Protein AF-A0A7X1PBC2-F1 (afdb_monomer_lite)

Foldseek 3Di:
DDDDDPVNVVVVVVVCVVVVPPPPPDDDDPPPDPPPPPPDDDDDDDPVRVVVLCVVCVVVVHDSVVSVVVVVVCVVVVVDPVVVVVVVVVVVVVVVVVVVVVVVVVVD

Structure (mmCIF, N/CA/C/O backbone):
data_AF-A0A7X1PBC2-F1
#
_entry.id   AF-A0A7X1PBC2-F1
#
loop_
_atom_site.group_PDB
_atom_site.id
_atom_site.type_symbol
_atom_site.label_atom_id
_atom_site.label_alt_id
_atom_site.label_comp_id
_atom_site.label_asym_id
_atom_site.label_entity_id
_atom_site.label_seq_id
_atom_site.pdbx_PDB_ins_code
_atom_site.Cartn_x
_atom_site.Cartn_y
_atom_site.Cartn_z
_atom_site.occupancy
_atom_site.B_iso_or_equiv
_atom_site.auth_seq_id
_atom_site.auth_comp_id
_atom_site.auth_asym_id
_atom_site.auth_atom_id
_atom_site.pdbx_PDB_model_num
ATOM 1 N N . MET A 1 1 ? -1.130 20.248 -43.531 1.00 45.78 1 MET A N 1
ATOM 2 C CA . MET A 1 1 ? 0.145 19.743 -42.979 1.00 45.78 1 MET A CA 1
ATOM 3 C C . MET A 1 1 ? 0.002 18.238 -42.859 1.00 45.78 1 MET A C 1
ATOM 5 O O . MET A 1 1 ? -0.881 17.809 -42.129 1.00 45.78 1 MET A O 1
ATOM 9 N N . MET A 1 2 ? 0.748 17.452 -43.637 1.00 50.97 2 MET A N 1
ATOM 10 C CA . MET A 1 2 ? 0.760 15.995 -43.458 1.00 50.97 2 MET A CA 1
ATOM 11 C C . MET A 1 2 ? 1.566 15.682 -42.194 1.00 50.97 2 MET A C 1
ATOM 13 O O . MET A 1 2 ? 2.692 16.153 -42.064 1.00 50.97 2 MET A O 1
ATOM 17 N N . GLN A 1 3 ? 0.966 14.966 -41.244 1.00 55.22 3 GLN A N 1
ATOM 18 C CA . GLN A 1 3 ? 1.680 14.413 -40.095 1.00 55.22 3 GLN A CA 1
ATOM 19 C C . GLN A 1 3 ? 2.422 13.168 -40.584 1.00 55.22 3 GLN A C 1
ATOM 21 O O . GLN A 1 3 ? 1.781 12.207 -41.001 1.00 55.22 3 GLN A O 1
ATOM 26 N N . GLU A 1 4 ? 3.754 13.210 -40.595 1.00 61.22 4 GLU A N 1
ATOM 27 C CA . GLU A 1 4 ? 4.568 12.023 -40.869 1.00 61.22 4 GLU A CA 1
ATOM 28 C C . GLU A 1 4 ? 4.303 10.968 -39.786 1.00 61.22 4 GLU A C 1
ATOM 30 O O . GLU A 1 4 ? 4.229 11.289 -38.595 1.00 61.22 4 GLU A O 1
ATOM 35 N N . SER A 1 5 ? 4.124 9.713 -40.204 1.00 71.94 5 SER A N 1
ATOM 36 C CA . SER A 1 5 ? 3.931 8.597 -39.282 1.00 71.94 5 SER A CA 1
ATOM 37 C C . SER A 1 5 ? 5.211 8.363 -38.483 1.00 71.94 5 SER A C 1
ATOM 39 O O . SER A 1 5 ? 6.322 8.514 -38.993 1.00 71.94 5 SER A O 1
ATOM 41 N N . THR A 1 6 ? 5.075 7.932 -37.231 1.00 67.81 6 THR A N 1
ATOM 42 C CA . THR A 1 6 ? 6.199 7.525 -36.369 1.00 67.81 6 THR A CA 1
ATOM 43 C C . THR A 1 6 ? 7.128 6.508 -37.035 1.00 67.81 6 THR A C 1
ATOM 45 O O . THR A 1 6 ? 8.335 6.528 -36.792 1.00 67.81 6 THR A O 1
ATOM 48 N N . ASP A 1 7 ? 6.585 5.669 -37.916 1.00 71.69 7 ASP A N 1
ATOM 49 C CA . ASP A 1 7 ? 7.351 4.661 -38.652 1.00 71.69 7 ASP A CA 1
ATOM 50 C C . ASP A 1 7 ? 8.218 5.273 -39.762 1.00 71.69 7 ASP A C 1
ATOM 52 O O . ASP A 1 7 ? 9.309 4.773 -40.047 1.00 71.69 7 ASP A O 1
ATOM 56 N N . ASP A 1 8 ? 7.777 6.383 -40.358 1.00 72.75 8 ASP A N 1
ATOM 57 C CA . ASP A 1 8 ? 8.533 7.093 -41.394 1.00 72.75 8 ASP A CA 1
ATOM 58 C C . ASP A 1 8 ? 9.728 7.833 -40.782 1.00 72.75 8 ASP A C 1
ATOM 60 O O . ASP A 1 8 ? 10.822 7.849 -41.352 1.00 72.75 8 ASP A O 1
ATOM 64 N N . ILE A 1 9 ? 9.553 8.362 -39.566 1.00 73.06 9 ILE A N 1
ATOM 65 C CA . ILE A 1 9 ? 10.627 8.990 -38.789 1.00 73.06 9 ILE A CA 1
ATOM 66 C C . ILE A 1 9 ? 11.707 7.956 -38.448 1.00 73.06 9 ILE A C 1
ATOM 68 O O . ILE A 1 9 ? 12.893 8.228 -38.643 1.00 73.06 9 ILE A O 1
ATOM 72 N N . ALA A 1 10 ? 11.318 6.760 -37.994 1.00 73.62 10 ALA A N 1
ATOM 73 C CA . ALA A 1 10 ? 12.259 5.697 -37.638 1.00 73.62 10 ALA A CA 1
ATOM 74 C C . ALA A 1 10 ? 13.121 5.261 -38.835 1.00 73.62 10 ALA A C 1
ATOM 76 O O . ALA A 1 10 ? 14.347 5.248 -38.741 1.00 73.62 10 ALA A O 1
ATOM 77 N N . ARG A 1 11 ? 12.500 5.021 -39.997 1.00 77.12 11 ARG A N 1
ATOM 78 C CA . ARG A 1 11 ? 13.226 4.633 -41.221 1.00 77.12 11 ARG A CA 1
ATOM 79 C C . ARG A 1 11 ? 14.183 5.715 -41.704 1.00 77.12 11 ARG A C 1
ATOM 81 O O . ARG A 1 11 ? 15.261 5.404 -42.205 1.00 77.12 11 ARG A O 1
ATOM 88 N N . ARG A 1 12 ? 13.804 6.988 -41.555 1.00 70.25 12 ARG A N 1
ATOM 89 C CA . ARG A 1 12 ? 14.676 8.112 -41.910 1.00 70.25 12 ARG A CA 1
ATOM 90 C C . ARG A 1 12 ? 15.908 8.167 -41.009 1.00 70.25 12 ARG A C 1
ATOM 92 O O . ARG A 1 12 ? 16.999 8.431 -41.503 1.00 70.25 12 ARG A O 1
ATOM 99 N N . TYR A 1 13 ? 15.747 7.889 -39.716 1.00 64.88 13 TYR A N 1
ATOM 100 C CA . TYR A 1 13 ? 16.863 7.805 -38.772 1.00 64.88 13 TYR A CA 1
ATOM 101 C C . TYR A 1 13 ? 17.808 6.643 -39.075 1.00 64.88 13 TYR A C 1
ATOM 103 O O . TYR A 1 13 ? 19.018 6.857 -39.089 1.00 64.88 13 TYR A O 1
ATOM 111 N N . ASP A 1 14 ? 17.279 5.458 -39.378 1.00 72.44 14 ASP A N 1
ATOM 112 C CA . ASP A 1 14 ? 18.105 4.294 -39.726 1.00 72.44 14 ASP A CA 1
ATOM 113 C C . ASP A 1 14 ? 18.942 4.562 -40.984 1.00 72.44 14 ASP A C 1
ATOM 115 O O . ASP A 1 14 ? 20.145 4.296 -41.008 1.00 72.44 14 ASP A O 1
ATOM 119 N N . LYS A 1 15 ? 18.335 5.205 -41.989 1.00 71.94 15 LYS A N 1
ATOM 120 C CA . LYS A 1 15 ? 19.012 5.576 -43.234 1.00 71.94 15 LYS A CA 1
ATOM 121 C C . LYS A 1 15 ? 20.110 6.628 -43.025 1.00 71.94 15 LYS A C 1
ATOM 123 O O . LYS A 1 15 ? 21.196 6.493 -43.577 1.00 71.94 15 LYS A O 1
ATOM 128 N N . MET A 1 16 ? 19.874 7.628 -42.168 1.00 65.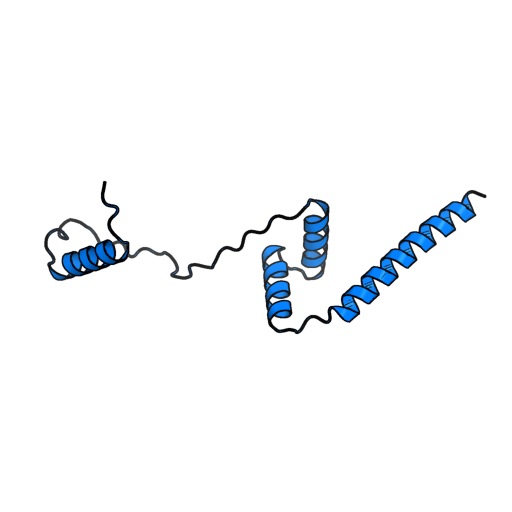38 16 MET A N 1
ATOM 129 C CA . MET A 1 16 ? 20.892 8.630 -41.808 1.00 65.38 16 MET A CA 1
ATOM 130 C C . MET A 1 16 ? 22.078 8.021 -41.039 1.00 65.38 16 MET A C 1
ATOM 132 O O . MET A 1 16 ? 23.210 8.480 -41.187 1.00 65.38 16 MET A O 1
ATOM 136 N N . ILE A 1 17 ? 21.844 6.986 -40.225 1.00 66.06 17 ILE A N 1
ATOM 137 C CA . ILE A 1 17 ? 22.908 6.271 -39.504 1.00 66.06 17 ILE A CA 1
ATOM 138 C C . ILE A 1 17 ? 23.764 5.438 -40.471 1.00 66.06 17 ILE A C 1
ATOM 140 O O . ILE A 1 17 ? 24.989 5.411 -40.325 1.00 66.06 17 ILE A O 1
ATOM 144 N N . GLU A 1 18 ? 23.143 4.781 -41.456 1.00 66.56 18 GLU A N 1
ATOM 145 C CA . GLU A 1 18 ? 23.845 4.014 -42.495 1.00 66.56 18 GLU A CA 1
ATOM 146 C C . GLU A 1 18 ? 24.674 4.900 -43.428 1.00 66.56 18 GLU A C 1
ATOM 148 O O . GLU A 1 18 ? 25.819 4.564 -43.736 1.00 66.56 18 GLU A O 1
ATOM 153 N N . GLU A 1 19 ? 24.129 6.042 -43.854 1.00 67.69 19 GLU A N 1
ATOM 154 C CA . GLU A 1 19 ? 24.757 6.893 -44.870 1.00 67.69 19 GLU A CA 1
ATOM 155 C C . GLU A 1 19 ? 25.970 7.682 -44.340 1.00 67.69 19 GLU A C 1
ATOM 157 O O . GLU A 1 19 ? 26.740 8.207 -45.142 1.00 67.69 19 GLU A O 1
ATOM 162 N N . LYS A 1 20 ? 26.209 7.724 -43.013 1.00 59.62 20 LYS A N 1
ATOM 163 C CA . LYS A 1 20 ? 27.337 8.418 -42.334 1.00 59.62 20 LYS A CA 1
ATOM 164 C C . LYS A 1 20 ? 27.575 9.876 -42.755 1.00 59.62 20 LYS A C 1
ATOM 166 O O . LYS A 1 20 ? 28.545 10.497 -42.320 1.00 59.62 20 LYS A O 1
ATOM 171 N N . THR A 1 21 ? 26.704 10.451 -43.561 1.00 57.50 21 THR A N 1
ATOM 172 C CA . THR A 1 21 ? 26.742 11.840 -43.980 1.00 57.50 21 THR A CA 1
ATOM 173 C C . THR A 1 21 ? 26.170 12.689 -42.852 1.00 57.50 21 THR A C 1
ATOM 175 O O . THR A 1 21 ? 25.015 12.525 -42.480 1.00 57.50 21 THR A O 1
ATOM 178 N N . GLU A 1 22 ? 27.013 13.580 -42.317 1.00 48.94 22 GLU A N 1
ATOM 179 C CA . GLU A 1 22 ? 26.723 14.607 -41.292 1.00 48.94 22 GLU A CA 1
ATOM 180 C C . GLU A 1 22 ? 26.928 14.230 -39.809 1.00 48.94 22 GLU A C 1
ATOM 182 O O . GLU A 1 22 ? 26.484 14.939 -38.908 1.00 48.94 22 GLU A O 1
ATOM 187 N N . GLY A 1 23 ? 27.683 13.168 -39.511 1.00 51.81 23 GLY A N 1
ATOM 188 C CA . GLY A 1 23 ? 28.055 12.822 -38.128 1.00 51.81 23 GLY A CA 1
ATOM 189 C C . GLY A 1 23 ? 29.363 13.438 -37.604 1.00 51.81 23 GLY A C 1
ATOM 190 O O . GLY A 1 23 ? 29.702 13.221 -36.442 1.00 51.81 23 GLY A O 1
ATOM 191 N N . GLU A 1 24 ? 30.127 14.169 -38.423 1.00 49.84 24 GLU A N 1
ATOM 192 C CA . GLU A 1 24 ? 31.534 14.504 -38.117 1.00 49.84 24 GLU A CA 1
ATOM 193 C C . GLU A 1 24 ? 31.737 15.518 -36.976 1.00 49.84 24 GLU A C 1
ATOM 195 O O . GLU A 1 24 ? 32.847 15.642 -36.466 1.00 49.84 24 GLU A O 1
ATOM 200 N N . SER A 1 25 ? 30.682 16.191 -36.502 1.00 49.78 25 SER A N 1
ATOM 201 C CA . SER A 1 25 ? 30.778 17.137 -35.376 1.00 49.78 25 SER A CA 1
ATOM 202 C C . SER A 1 25 ? 29.891 16.787 -34.176 1.00 49.78 25 SER A C 1
ATOM 204 O O . SER A 1 25 ? 29.643 17.639 -33.318 1.00 49.78 25 SER A O 1
ATOM 206 N N . LEU A 1 26 ? 29.418 15.545 -34.070 1.00 58.31 26 LEU A N 1
ATOM 207 C CA . LEU A 1 26 ? 28.678 15.089 -32.896 1.00 58.31 26 LEU A CA 1
ATOM 208 C C . LEU A 1 26 ? 29.534 14.107 -32.099 1.00 58.31 26 LEU A C 1
ATOM 210 O O . LEU A 1 26 ? 29.666 12.933 -32.436 1.00 58.31 26 LEU A O 1
ATOM 214 N N . VAL A 1 27 ? 30.105 14.589 -30.992 1.00 58.97 27 VAL A N 1
ATOM 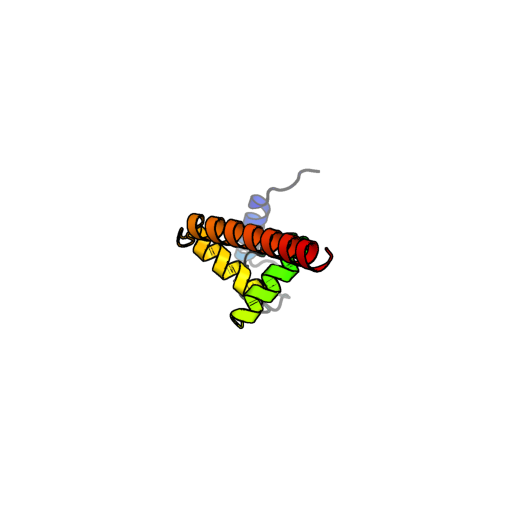215 C CA . VAL A 1 27 ? 30.721 13.715 -29.990 1.00 58.97 27 VAL A CA 1
ATOM 216 C C . VAL A 1 27 ? 29.616 12.830 -29.420 1.00 58.97 27 VAL A C 1
ATOM 218 O O . VAL A 1 27 ? 28.713 13.315 -28.739 1.00 58.97 27 VAL A O 1
ATOM 221 N N . SER A 1 28 ? 29.674 11.526 -29.693 1.00 58.78 28 SER A N 1
ATOM 222 C CA . SER A 1 28 ? 28.717 10.568 -29.147 1.00 58.78 28 SER A CA 1
ATOM 223 C C . SER A 1 28 ? 28.867 10.508 -27.625 1.00 58.78 28 SER A C 1
ATOM 225 O O . SER A 1 28 ? 29.739 9.817 -27.089 1.00 58.78 28 SER A O 1
ATOM 227 N N . ILE A 1 29 ? 28.020 11.227 -26.898 1.00 62.88 29 ILE A N 1
ATOM 228 C CA . ILE A 1 29 ? 27.924 11.065 -25.453 1.00 62.88 29 ILE A CA 1
ATOM 229 C C . ILE A 1 29 ? 27.077 9.817 -25.220 1.00 62.88 29 ILE A C 1
ATOM 231 O O . ILE A 1 29 ? 25.899 9.784 -25.576 1.00 62.88 29 ILE A O 1
ATOM 235 N N . LYS A 1 30 ? 27.657 8.772 -24.613 1.00 55.25 30 LYS A N 1
ATOM 236 C CA . LYS A 1 30 ? 26.870 7.643 -24.098 1.00 55.25 30 LYS A CA 1
ATOM 237 C C . LYS A 1 30 ? 25.885 8.198 -23.077 1.00 55.25 30 LYS A C 1
ATOM 239 O O . LYS A 1 30 ? 26.265 8.500 -21.945 1.00 55.25 30 LYS A O 1
ATOM 244 N N . ALA A 1 31 ? 24.629 8.348 -23.481 1.00 56.78 31 ALA A N 1
ATOM 245 C CA . ALA A 1 31 ? 23.570 8.764 -22.589 1.00 56.78 31 ALA A CA 1
ATOM 246 C C . ALA A 1 31 ? 23.510 7.747 -21.435 1.00 56.78 31 ALA A C 1
ATOM 248 O O . ALA A 1 31 ? 23.184 6.578 -21.643 1.00 56.78 31 ALA A O 1
ATOM 249 N N . ARG A 1 32 ? 23.864 8.163 -20.210 1.00 54.56 32 ARG A N 1
ATOM 250 C CA . ARG A 1 32 ? 23.742 7.326 -19.000 1.00 54.56 32 ARG A CA 1
ATOM 251 C C . ARG A 1 32 ? 22.287 7.258 -18.537 1.00 54.56 32 ARG A C 1
ATOM 253 O O . ARG A 1 32 ? 21.995 7.414 -17.356 1.00 54.56 32 ARG A O 1
ATOM 260 N N . VAL A 1 33 ? 21.358 7.072 -19.462 1.00 55.09 33 VAL A N 1
ATOM 261 C CA . VAL A 1 33 ? 19.960 6.855 -19.112 1.00 55.09 33 VAL A CA 1
ATOM 262 C C . VAL A 1 33 ? 19.817 5.352 -18.948 1.00 55.09 33 VAL A C 1
ATOM 264 O O . VAL A 1 33 ? 20.013 4.598 -19.901 1.00 55.09 33 VAL A O 1
ATOM 267 N N . LYS A 1 34 ? 19.553 4.892 -17.719 1.00 56.50 34 LYS A N 1
ATOM 268 C CA . LYS A 1 34 ? 19.153 3.498 -17.493 1.00 56.50 34 LYS A CA 1
ATOM 269 C C . LYS A 1 34 ? 17.987 3.212 -18.444 1.00 56.50 34 LYS A C 1
ATOM 271 O O . LYS A 1 34 ? 16.957 3.868 -18.338 1.00 56.50 34 LYS A O 1
ATOM 276 N N . LYS A 1 35 ? 18.140 2.238 -19.349 1.00 53.00 35 LYS A N 1
ATOM 277 C CA . LYS A 1 35 ? 17.083 1.735 -20.252 1.00 53.00 35 LYS A CA 1
ATOM 278 C C . LYS A 1 35 ? 15.985 0.961 -19.501 1.00 53.00 35 LYS A C 1
ATOM 280 O O . LYS A 1 35 ? 15.475 -0.034 -19.996 1.00 53.00 35 LYS A O 1
ATOM 285 N N . ASN A 1 36 ? 15.615 1.410 -18.311 1.00 55.25 36 ASN A N 1
ATOM 286 C CA . ASN A 1 36 ? 14.391 0.975 -17.670 1.00 55.25 36 ASN A CA 1
ATOM 287 C C . ASN A 1 36 ? 13.466 2.175 -17.780 1.00 55.25 36 ASN A C 1
ATOM 289 O O . ASN A 1 36 ? 13.489 3.059 -16.926 1.00 55.25 36 ASN A O 1
ATOM 293 N N . ALA A 1 37 ? 12.702 2.244 -18.868 1.00 50.97 37 ALA A N 1
ATOM 294 C CA . ALA A 1 37 ? 11.477 3.022 -18.842 1.00 50.97 37 ALA A CA 1
ATOM 295 C C . ALA A 1 37 ? 10.557 2.314 -17.836 1.00 50.97 37 ALA A C 1
ATOM 297 O O . ALA A 1 37 ? 9.737 1.481 -18.210 1.00 50.97 37 ALA A O 1
ATOM 298 N N . ASP A 1 38 ? 10.789 2.546 -16.542 1.00 61.81 38 ASP A N 1
ATOM 299 C CA . ASP A 1 38 ? 9.890 2.090 -15.496 1.00 61.81 38 ASP A CA 1
ATOM 300 C C . ASP A 1 38 ? 8.551 2.749 -15.809 1.00 61.81 38 ASP A C 1
ATOM 302 O O . ASP A 1 38 ? 8.432 3.975 -15.790 1.00 61.81 38 ASP A O 1
ATOM 306 N N . VAL A 1 39 ? 7.564 1.940 -16.192 1.00 70.75 39 VAL A N 1
ATOM 307 C CA . VAL A 1 39 ? 6.213 2.426 -16.462 1.00 70.75 39 VAL A CA 1
ATOM 308 C C . VAL A 1 39 ? 5.739 3.156 -15.209 1.00 70.75 39 VAL A C 1
ATOM 310 O O . VAL A 1 39 ? 5.590 2.559 -14.140 1.00 70.75 39 VAL A O 1
ATOM 313 N N . VAL A 1 40 ? 5.561 4.472 -15.328 1.00 72.31 40 VAL A N 1
ATOM 314 C CA . VAL A 1 40 ? 5.127 5.312 -14.216 1.00 72.31 40 VAL A CA 1
ATOM 315 C C . VAL A 1 40 ? 3.613 5.211 -14.113 1.00 72.31 40 VAL A C 1
ATOM 317 O O . VAL A 1 40 ? 2.883 5.745 -14.945 1.00 72.31 40 VAL A O 1
ATOM 320 N N . TYR A 1 41 ? 3.139 4.539 -13.068 1.00 75.75 41 TYR A N 1
ATOM 321 C CA . TYR A 1 41 ? 1.720 4.484 -12.735 1.00 75.75 41 TYR A CA 1
ATOM 322 C C . TYR A 1 41 ? 1.370 5.636 -11.796 1.00 75.75 41 TYR A C 1
ATOM 324 O O . TYR A 1 41 ? 1.930 5.754 -10.705 1.00 75.75 41 TYR A O 1
ATOM 332 N N . SER A 1 42 ? 0.432 6.483 -12.219 1.00 83.81 42 SER A N 1
ATOM 333 C CA . SER A 1 42 ? -0.093 7.585 -11.415 1.00 83.81 42 SER A CA 1
ATOM 334 C C . SER A 1 42 ? -1.582 7.377 -11.172 1.00 83.81 42 SER A C 1
ATOM 336 O O . SER A 1 42 ? -2.369 7.285 -12.111 1.00 83.81 42 SER A O 1
ATOM 338 N N . THR A 1 43 ? -1.967 7.304 -9.902 1.00 85.56 43 THR A N 1
ATOM 339 C CA . THR A 1 43 ? -3.356 7.143 -9.460 1.00 85.56 43 THR A CA 1
ATOM 340 C C . THR A 1 43 ? -3.686 8.217 -8.439 1.00 85.56 43 THR A C 1
ATOM 342 O O . THR A 1 43 ? -2.881 8.510 -7.551 1.00 85.56 43 THR A O 1
ATOM 345 N N . ARG A 1 44 ? -4.878 8.808 -8.553 1.00 92.44 44 ARG A N 1
ATOM 346 C CA . ARG A 1 44 ? -5.363 9.801 -7.590 1.00 92.44 44 ARG A CA 1
ATOM 347 C C . ARG A 1 44 ? -6.011 9.088 -6.408 1.00 92.44 44 ARG A C 1
ATOM 349 O O . ARG A 1 44 ? -6.793 8.169 -6.608 1.00 92.44 44 ARG A O 1
ATOM 356 N N . TYR A 1 45 ? -5.696 9.561 -5.210 1.00 90.69 45 TYR A N 1
ATOM 357 C CA . TYR A 1 45 ? -6.305 9.121 -3.960 1.00 90.69 45 TYR A CA 1
ATOM 358 C C . TYR A 1 45 ? -6.912 10.333 -3.265 1.00 90.69 45 TYR A C 1
ATOM 360 O O . TYR A 1 45 ? -6.351 11.434 -3.316 1.00 90.69 45 TYR A O 1
ATOM 368 N N . SER A 1 46 ? -8.032 10.129 -2.587 1.00 94.25 46 SER A N 1
ATOM 369 C CA . SER A 1 46 ? -8.526 11.076 -1.595 1.00 94.25 46 SER A CA 1
ATOM 370 C C . SER A 1 46 ? -7.546 11.190 -0.417 1.00 94.25 46 SER A C 1
ATOM 372 O O . SER A 1 46 ? -6.624 10.382 -0.247 1.00 94.25 46 SER A O 1
ATOM 374 N N . LYS A 1 47 ? -7.739 12.217 0.418 1.00 92.38 47 LYS A N 1
ATOM 375 C CA . LYS A 1 47 ? -6.892 12.446 1.600 1.00 92.38 47 LYS A CA 1
ATOM 376 C C . LYS A 1 47 ? -6.957 11.280 2.593 1.00 92.38 47 LYS A C 1
ATOM 378 O O . LYS A 1 47 ? -5.924 10.908 3.148 1.00 92.38 47 LYS A O 1
ATOM 383 N N . ASP A 1 48 ? -8.132 10.687 2.767 1.00 92.88 48 ASP A N 1
ATOM 384 C CA . ASP A 1 48 ? -8.336 9.607 3.733 1.00 92.88 48 ASP A CA 1
ATOM 385 C C . ASP A 1 48 ? -7.741 8.289 3.225 1.00 92.88 48 ASP A C 1
ATOM 387 O O . ASP A 1 48 ? -7.038 7.591 3.959 1.00 92.88 48 ASP A O 1
ATOM 391 N N . GLU A 1 49 ? -7.905 7.991 1.934 1.00 90.62 49 GLU A N 1
ATOM 392 C CA . GLU A 1 49 ? -7.312 6.807 1.303 1.00 90.62 49 GLU A CA 1
ATOM 393 C C . GLU A 1 49 ? -5.784 6.825 1.385 1.00 90.62 49 GLU A C 1
ATOM 395 O O . GLU A 1 49 ? -5.167 5.842 1.809 1.00 90.62 49 GLU A O 1
ATOM 400 N N . ILE A 1 50 ? -5.143 7.951 1.045 1.00 92.94 50 ILE A N 1
ATOM 401 C CA . ILE A 1 50 ? -3.678 8.026 1.102 1.00 92.94 50 ILE A CA 1
ATOM 402 C C . ILE A 1 50 ? -3.159 7.968 2.544 1.00 92.94 50 ILE A C 1
ATOM 404 O O . ILE A 1 50 ? -2.072 7.435 2.780 1.00 92.94 50 ILE A O 1
ATOM 408 N N . ALA A 1 51 ? -3.923 8.466 3.521 1.00 93.56 51 ALA A N 1
ATOM 409 C CA . ALA A 1 51 ? -3.577 8.347 4.935 1.00 93.56 51 ALA A CA 1
ATOM 410 C C . ALA A 1 51 ? -3.589 6.880 5.394 1.00 93.56 51 ALA A C 1
ATOM 412 O O . ALA A 1 51 ? -2.643 6.432 6.053 1.00 93.56 51 ALA A O 1
ATOM 413 N N . LEU A 1 52 ? -4.601 6.108 4.988 1.00 93.69 52 LEU A N 1
ATOM 414 C CA . LEU A 1 52 ? -4.682 4.672 5.265 1.00 93.69 52 LEU A CA 1
ATOM 415 C C . LEU A 1 52 ? -3.520 3.905 4.625 1.00 93.69 52 LEU A C 1
ATOM 417 O O . LEU A 1 52 ? -2.860 3.114 5.305 1.00 93.69 52 LEU A O 1
ATOM 421 N N . ILE A 1 53 ? -3.213 4.189 3.356 1.00 93.62 53 ILE A N 1
ATOM 422 C CA . ILE A 1 53 ? -2.092 3.571 2.635 1.00 93.62 53 ILE A CA 1
ATOM 423 C C . ILE A 1 53 ? -0.766 3.872 3.338 1.00 93.62 53 ILE A C 1
ATOM 425 O O . ILE A 1 53 ? 0.023 2.961 3.580 1.00 93.62 53 ILE A O 1
ATOM 429 N N . ARG A 1 54 ? -0.519 5.131 3.719 1.00 95.00 54 ARG A N 1
ATOM 430 C CA . ARG A 1 54 ? 0.707 5.526 4.435 1.00 95.00 54 ARG A CA 1
ATOM 431 C C . ARG A 1 54 ? 0.848 4.797 5.764 1.00 95.00 54 ARG A C 1
ATOM 433 O O . ARG A 1 54 ? 1.924 4.287 6.060 1.00 95.00 54 ARG A O 1
ATOM 440 N N . LYS A 1 55 ? -0.235 4.697 6.536 1.00 95.38 55 LYS A N 1
ATOM 441 C CA . LYS A 1 55 ? -0.244 3.974 7.814 1.00 95.38 55 LYS A CA 1
ATOM 442 C C . LYS A 1 55 ? 0.052 2.484 7.621 1.00 95.38 55 LYS A C 1
ATOM 444 O O . LYS A 1 55 ? 0.810 1.905 8.396 1.00 95.38 55 LYS A O 1
ATOM 449 N N . ALA A 1 56 ? -0.520 1.860 6.592 1.00 93.12 56 ALA A N 1
ATOM 450 C CA . ALA A 1 56 ? -0.261 0.460 6.266 1.00 93.12 56 ALA A CA 1
ATOM 451 C C . ALA A 1 56 ? 1.185 0.228 5.794 1.00 93.12 56 ALA A C 1
ATOM 453 O O . ALA A 1 56 ? 1.829 -0.723 6.237 1.00 93.12 56 ALA A O 1
ATOM 454 N N . ALA A 1 57 ? 1.715 1.128 4.963 1.00 94.12 57 ALA A N 1
ATOM 455 C CA . ALA A 1 57 ? 3.094 1.090 4.489 1.00 94.12 57 ALA A CA 1
ATOM 456 C C . ALA A 1 57 ? 4.094 1.242 5.649 1.00 94.12 57 ALA A C 1
ATOM 458 O O . ALA A 1 57 ? 5.015 0.435 5.779 1.00 94.12 57 ALA A O 1
ATOM 459 N N . GLN A 1 58 ? 3.844 2.189 6.561 1.00 95.31 58 GLN A N 1
ATOM 460 C CA . GLN A 1 58 ? 4.662 2.409 7.755 1.00 95.31 58 GLN A CA 1
ATOM 461 C C . GLN A 1 58 ? 4.713 1.173 8.659 1.00 95.31 58 GLN A C 1
ATOM 463 O O . GLN A 1 58 ? 5.791 0.794 9.107 1.00 95.31 58 GLN A O 1
ATOM 468 N N . LYS A 1 59 ? 3.578 0.493 8.878 1.00 94.06 59 LYS A N 1
ATOM 469 C CA . LYS A 1 59 ? 3.534 -0.764 9.650 1.00 94.06 59 LYS A CA 1
ATOM 470 C C . LYS A 1 59 ? 4.417 -1.868 9.064 1.00 94.06 59 LYS A C 1
ATOM 472 O O . LYS A 1 59 ? 4.839 -2.750 9.801 1.00 94.06 59 LYS A O 1
ATOM 477 N N . ARG A 1 60 ? 4.669 -1.837 7.753 1.00 91.88 60 ARG A N 1
ATOM 478 C CA . ARG A 1 60 ? 5.533 -2.794 7.051 1.00 91.88 60 ARG A CA 1
ATOM 479 C C . ARG A 1 60 ? 6.955 -2.272 6.820 1.00 91.88 60 ARG A C 1
ATOM 481 O O . ARG A 1 60 ? 7.738 -2.965 6.185 1.00 91.88 60 ARG A O 1
ATOM 488 N N . GLY A 1 61 ? 7.287 -1.067 7.295 1.00 95.12 61 GLY A N 1
ATOM 489 C CA . GLY A 1 61 ? 8.592 -0.439 7.063 1.00 95.12 61 GLY A CA 1
ATOM 490 C C . GLY A 1 61 ? 8.862 -0.093 5.594 1.00 95.12 61 GLY A C 1
ATOM 491 O O . GLY A 1 61 ? 10.017 0.020 5.195 1.00 95.12 61 GLY A O 1
ATOM 492 N N . LEU A 1 62 ? 7.815 0.051 4.775 1.00 93.88 62 LEU A N 1
ATOM 493 C CA . LEU A 1 62 ? 7.928 0.307 3.338 1.00 93.88 62 LEU A CA 1
ATOM 494 C C . LEU A 1 62 ? 7.528 1.750 2.996 1.00 93.88 62 LEU A C 1
ATOM 496 O O . LEU A 1 62 ? 6.617 2.301 3.620 1.00 93.88 62 LEU A O 1
ATOM 500 N N . PRO A 1 63 ? 8.131 2.363 1.960 1.00 94.25 63 PRO A N 1
ATOM 501 C CA . PRO A 1 63 ? 7.604 3.600 1.403 1.00 94.25 63 PRO A CA 1
ATOM 502 C C . PRO A 1 63 ? 6.244 3.344 0.717 1.00 94.25 63 PRO A C 1
ATOM 504 O O . PRO A 1 63 ? 6.018 2.245 0.195 1.00 94.25 63 PRO A O 1
ATOM 507 N N . PRO A 1 64 ? 5.343 4.346 0.647 1.00 92.25 64 PRO A N 1
ATOM 508 C CA . PRO A 1 64 ? 3.997 4.167 0.091 1.00 92.25 64 PRO A CA 1
ATOM 509 C C . PRO A 1 64 ? 3.975 3.601 -1.334 1.00 92.25 64 PRO A C 1
ATOM 511 O O . PRO A 1 64 ? 3.152 2.745 -1.642 1.00 92.25 64 PRO A O 1
ATOM 514 N N . SER A 1 65 ? 4.906 4.024 -2.193 1.00 90.31 65 SER A N 1
ATOM 515 C CA . SER A 1 65 ? 5.022 3.533 -3.571 1.00 90.31 65 SER A CA 1
ATOM 516 C C . SER A 1 65 ? 5.375 2.044 -3.643 1.00 90.31 65 SER A C 1
ATOM 518 O O . SER A 1 65 ? 4.754 1.300 -4.400 1.00 90.31 65 SER A O 1
ATOM 520 N N . ALA A 1 66 ? 6.329 1.583 -2.827 1.00 90.44 66 ALA A N 1
ATOM 521 C CA . ALA A 1 66 ? 6.705 0.170 -2.769 1.00 90.44 66 ALA A CA 1
ATOM 522 C C . ALA A 1 66 ? 5.574 -0.689 -2.191 1.00 90.44 66 ALA A C 1
ATOM 524 O O . ALA A 1 66 ? 5.328 -1.794 -2.678 1.00 90.44 66 ALA A O 1
ATOM 525 N N . PHE A 1 67 ? 4.854 -0.166 -1.197 1.00 93.62 67 PHE A N 1
ATOM 526 C CA . PHE A 1 67 ? 3.679 -0.822 -0.633 1.00 93.62 67 PHE A CA 1
ATOM 527 C C . PHE A 1 67 ? 2.562 -0.987 -1.674 1.00 93.62 67 PHE A C 1
ATOM 529 O O . PHE A 1 67 ? 2.061 -2.092 -1.860 1.00 93.62 67 PHE A O 1
ATOM 536 N N . ILE A 1 68 ? 2.211 0.079 -2.403 1.00 91.38 68 ILE A N 1
ATOM 537 C CA . ILE A 1 68 ? 1.191 0.016 -3.461 1.00 91.38 68 ILE A CA 1
ATOM 538 C C . ILE A 1 68 ? 1.606 -0.979 -4.548 1.00 91.38 68 ILE A C 1
ATOM 540 O O . ILE A 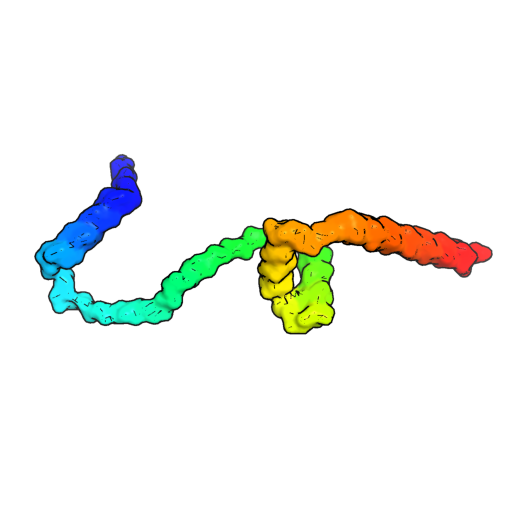1 68 ? 0.803 -1.816 -4.948 1.00 91.38 68 ILE A O 1
ATOM 544 N N . ARG A 1 69 ? 2.868 -0.938 -4.993 1.00 89.31 69 ARG A N 1
ATOM 545 C CA . ARG A 1 69 ? 3.374 -1.849 -6.028 1.00 89.31 69 ARG A CA 1
ATOM 546 C C . ARG A 1 69 ? 3.281 -3.312 -5.600 1.00 89.31 69 ARG A C 1
ATOM 548 O O . ARG A 1 69 ? 2.810 -4.139 -6.370 1.00 89.31 69 ARG A O 1
ATOM 555 N N . THR A 1 70 ? 3.721 -3.635 -4.387 1.00 89.75 70 THR A N 1
ATOM 556 C CA . THR A 1 70 ? 3.661 -5.012 -3.868 1.00 89.75 70 THR A CA 1
ATOM 557 C C . THR A 1 70 ? 2.226 -5.493 -3.693 1.00 89.75 70 THR A C 1
ATOM 559 O O . THR A 1 70 ? 1.916 -6.611 -4.091 1.00 89.75 70 THR A O 1
ATOM 562 N N . ALA A 1 71 ? 1.332 -4.640 -3.186 1.00 89.31 71 ALA A N 1
ATOM 563 C CA . ALA A 1 71 ? -0.088 -4.959 -3.085 1.00 89.31 71 ALA A CA 1
ATOM 564 C C . ALA A 1 71 ? -0.734 -5.190 -4.463 1.00 89.31 71 ALA A C 1
ATOM 566 O O . ALA A 1 71 ? -1.475 -6.154 -4.634 1.00 89.31 71 ALA A O 1
ATOM 567 N N . ALA A 1 72 ? -0.424 -4.351 -5.456 1.00 89.19 72 ALA A N 1
ATOM 568 C CA . ALA A 1 72 ? -0.940 -4.492 -6.816 1.00 89.19 72 ALA A CA 1
ATOM 569 C C . ALA A 1 72 ? -0.451 -5.782 -7.493 1.00 89.19 72 ALA A C 1
ATOM 571 O O . ALA A 1 72 ? -1.233 -6.461 -8.153 1.00 89.19 72 ALA A O 1
ATOM 572 N N . LEU A 1 73 ? 0.819 -6.149 -7.298 1.00 89.56 73 LEU A N 1
ATOM 573 C CA . LEU A 1 73 ? 1.372 -7.399 -7.824 1.00 89.56 73 LEU A CA 1
ATOM 574 C C . LEU A 1 73 ? 0.729 -8.627 -7.172 1.00 89.56 73 LEU A C 1
ATOM 576 O O . LEU A 1 73 ? 0.325 -9.538 -7.886 1.00 89.56 73 LEU A O 1
ATOM 580 N N . ALA A 1 74 ? 0.564 -8.627 -5.847 1.00 87.94 74 ALA A N 1
ATOM 581 C CA . ALA A 1 74 ? -0.137 -9.702 -5.143 1.00 87.94 74 ALA A CA 1
ATOM 582 C C . ALA A 1 74 ? -1.602 -9.826 -5.603 1.00 87.94 74 ALA A C 1
ATOM 584 O O . ALA A 1 74 ? -2.128 -10.928 -5.739 1.00 87.94 74 ALA A O 1
ATOM 585 N N . ALA A 1 75 ? -2.259 -8.695 -5.893 1.00 86.69 75 ALA A N 1
ATOM 586 C CA . ALA A 1 75 ? -3.624 -8.683 -6.414 1.00 86.69 75 ALA A CA 1
ATOM 587 C C . ALA A 1 75 ? -3.690 -9.301 -7.813 1.00 86.69 75 ALA A C 1
ATOM 589 O O . ALA A 1 75 ? -4.553 -10.134 -8.074 1.00 86.69 75 ALA A O 1
ATOM 590 N N . ALA A 1 76 ? -2.756 -8.929 -8.692 1.00 86.00 76 ALA A N 1
ATOM 591 C CA . ALA A 1 76 ? -2.653 -9.485 -10.037 1.00 86.00 76 ALA A CA 1
ATOM 592 C C . ALA A 1 76 ? -2.329 -10.989 -10.027 1.00 86.00 76 ALA A C 1
ATOM 594 O O . ALA A 1 76 ? -2.812 -11.720 -10.887 1.00 86.00 76 ALA A O 1
ATOM 595 N N . ALA A 1 77 ? -1.557 -11.453 -9.041 1.00 88.88 77 ALA A N 1
ATOM 596 C CA . ALA A 1 77 ? -1.252 -12.866 -8.830 1.00 88.88 77 ALA A CA 1
ATOM 597 C C . ALA A 1 77 ? -2.415 -13.667 -8.205 1.00 88.88 77 ALA A C 1
ATOM 599 O O . ALA A 1 77 ? -2.326 -14.886 -8.099 1.00 88.88 77 ALA A O 1
ATOM 600 N N . GLY A 1 78 ? -3.504 -13.009 -7.788 1.00 85.62 78 GLY A N 1
ATOM 601 C CA . GLY A 1 78 ? -4.635 -13.667 -7.126 1.00 85.62 78 GLY A CA 1
ATOM 602 C C . GLY A 1 78 ? -4.349 -14.110 -5.686 1.00 85.62 78 GLY A C 1
ATOM 603 O O . GLY A 1 78 ? -5.123 -14.869 -5.113 1.00 85.62 78 GLY A O 1
ATOM 604 N N . GLU A 1 79 ? -3.266 -13.626 -5.078 1.00 83.56 79 GLU A N 1
ATOM 605 C CA . GLU A 1 79 ? -2.839 -13.989 -3.716 1.00 83.56 79 GLU A CA 1
ATOM 606 C C . GLU A 1 79 ? -3.613 -13.231 -2.624 1.00 83.56 79 GLU A C 1
ATOM 608 O O . GLU A 1 79 ? -3.449 -13.473 -1.427 1.00 83.56 79 GLU A O 1
ATOM 613 N N . LEU A 1 80 ? -4.460 -12.282 -3.024 1.00 77.06 80 LEU A N 1
ATOM 614 C CA . LEU A 1 80 ? -5.287 -11.496 -2.120 1.00 77.06 80 LEU A CA 1
ATOM 615 C C . LEU A 1 80 ? -6.621 -12.199 -1.849 1.00 77.06 80 LEU A C 1
ATOM 617 O O . LEU A 1 80 ? -7.510 -12.224 -2.698 1.00 77.06 80 LEU A O 1
ATOM 621 N N . ASP A 1 81 ? -6.797 -12.681 -0.616 1.00 75.75 81 ASP A N 1
ATOM 622 C CA . ASP A 1 81 ? -8.104 -13.119 -0.122 1.00 75.75 81 ASP A CA 1
ATOM 623 C C . ASP A 1 81 ? -9.005 -11.903 0.161 1.00 75.75 81 ASP A C 1
ATOM 625 O O . ASP A 1 81 ? -9.074 -11.346 1.265 1.00 75.75 81 ASP A O 1
ATOM 629 N N . LEU A 1 82 ? -9.719 -11.478 -0.880 1.00 72.88 82 LEU A N 1
ATOM 630 C CA . LEU A 1 82 ? -10.688 -10.388 -0.812 1.00 72.88 82 LEU A CA 1
ATOM 631 C C . LEU A 1 82 ? -11.886 -10.725 0.093 1.00 72.88 82 LEU A C 1
ATOM 633 O O . LEU A 1 82 ? -12.536 -9.812 0.611 1.00 72.88 82 LEU A O 1
ATOM 637 N N . ALA A 1 83 ? -12.188 -12.008 0.317 1.00 71.94 83 ALA A N 1
ATOM 638 C CA . ALA A 1 83 ? -13.271 -12.419 1.203 1.00 71.94 83 ALA A CA 1
ATOM 639 C C . ALA A 1 83 ? -12.890 -12.199 2.673 1.00 71.94 83 ALA A C 1
ATOM 641 O O . ALA A 1 83 ? -13.707 -11.692 3.449 1.00 71.94 83 ALA A O 1
ATOM 642 N N . ALA A 1 84 ? -11.644 -12.490 3.052 1.00 71.62 84 ALA A N 1
ATOM 643 C CA . ALA A 1 84 ? -11.115 -12.130 4.366 1.00 71.62 84 ALA A CA 1
ATOM 644 C C . ALA A 1 84 ? -11.105 -10.608 4.580 1.00 71.62 84 ALA A C 1
ATOM 646 O O . ALA A 1 84 ? -11.529 -10.135 5.636 1.00 71.62 84 ALA A O 1
ATOM 647 N N . ALA A 1 85 ? -10.717 -9.827 3.566 1.00 69.81 85 ALA A N 1
ATOM 648 C CA . ALA A 1 85 ? -10.727 -8.364 3.650 1.00 69.81 85 ALA A CA 1
ATOM 649 C C . ALA A 1 85 ? -12.135 -7.792 3.916 1.00 69.81 85 ALA A C 1
ATOM 651 O O . ALA A 1 85 ? -12.295 -6.909 4.761 1.00 69.81 85 ALA A O 1
ATOM 652 N N . ARG A 1 86 ? -13.174 -8.341 3.267 1.00 72.38 86 ARG A N 1
ATOM 653 C CA . ARG A 1 86 ? -14.576 -7.950 3.515 1.00 72.38 86 ARG A CA 1
ATOM 654 C C . ARG A 1 86 ? -15.024 -8.257 4.942 1.00 72.38 86 ARG A C 1
ATOM 656 O O . ARG A 1 86 ? -15.673 -7.423 5.563 1.00 72.38 86 ARG A O 1
ATOM 663 N N . LYS A 1 87 ? -14.648 -9.418 5.488 1.00 68.69 87 LYS A N 1
ATOM 664 C CA . LYS A 1 87 ? -14.973 -9.781 6.879 1.00 68.69 87 LYS A CA 1
ATOM 665 C C . LYS A 1 87 ? -14.351 -8.803 7.876 1.00 68.69 87 LYS A C 1
ATOM 667 O O . LYS A 1 87 ? -15.016 -8.403 8.825 1.00 68.69 87 LYS A O 1
ATOM 672 N N . VAL A 1 88 ? -13.111 -8.371 7.640 1.00 73.88 88 VAL A N 1
ATOM 673 C CA . VAL A 1 88 ? -12.440 -7.380 8.496 1.00 73.88 88 VAL A CA 1
ATOM 674 C C . VAL A 1 88 ? -13.151 -6.024 8.453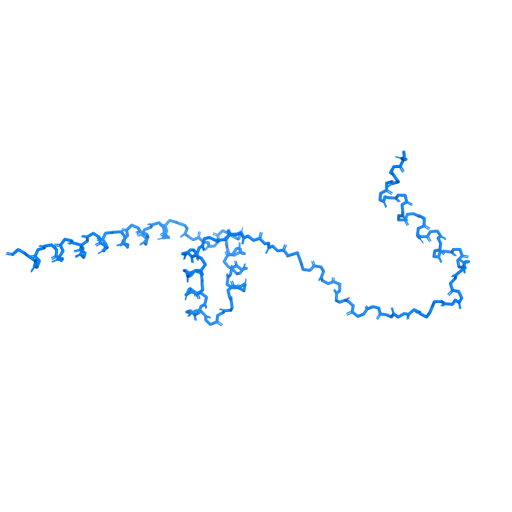 1.00 73.88 88 VAL A C 1
ATOM 676 O O . VAL A 1 88 ? -13.317 -5.409 9.503 1.00 73.88 88 VAL A O 1
ATOM 679 N N . ALA A 1 89 ? -13.616 -5.579 7.282 1.00 72.56 89 ALA A N 1
ATOM 680 C CA . ALA A 1 89 ? -14.383 -4.336 7.159 1.00 72.56 89 ALA A CA 1
ATOM 681 C C . ALA A 1 89 ? -15.694 -4.388 7.966 1.00 72.56 89 ALA A C 1
ATOM 683 O O . ALA A 1 89 ? -15.972 -3.481 8.746 1.00 72.56 89 ALA A O 1
ATOM 684 N N . VAL A 1 90 ? -16.437 -5.496 7.866 1.00 72.62 90 VAL A N 1
ATOM 685 C CA . VAL A 1 90 ? -17.674 -5.706 8.638 1.00 72.62 90 VAL A CA 1
ATOM 686 C C . VAL A 1 90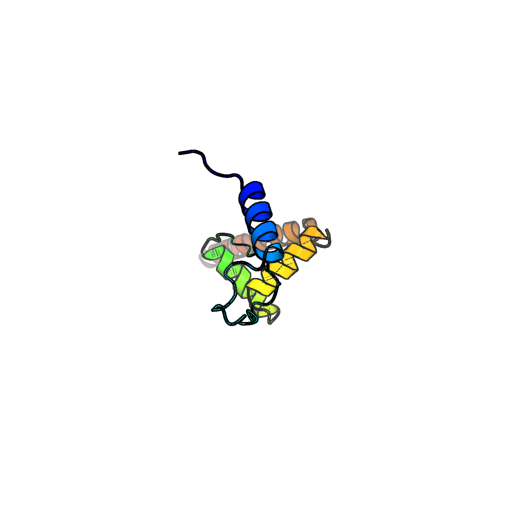 ? -17.401 -5.689 10.145 1.00 72.62 90 VAL A C 1
ATOM 688 O O . VAL A 1 90 ? -18.129 -5.053 10.902 1.00 72.62 90 VAL A O 1
ATOM 691 N N . VAL A 1 91 ? -16.327 -6.337 10.604 1.00 72.31 91 VAL A N 1
ATOM 692 C CA . VAL A 1 91 ? -15.954 -6.331 12.030 1.00 72.31 91 VAL A CA 1
ATOM 693 C C . VAL A 1 91 ? -15.610 -4.919 12.517 1.00 72.31 91 VAL A C 1
ATOM 695 O O . VAL A 1 91 ? -15.987 -4.555 13.630 1.00 72.31 91 VAL A O 1
ATOM 698 N N . GLN A 1 92 ? -14.940 -4.103 11.699 1.00 76.56 92 GL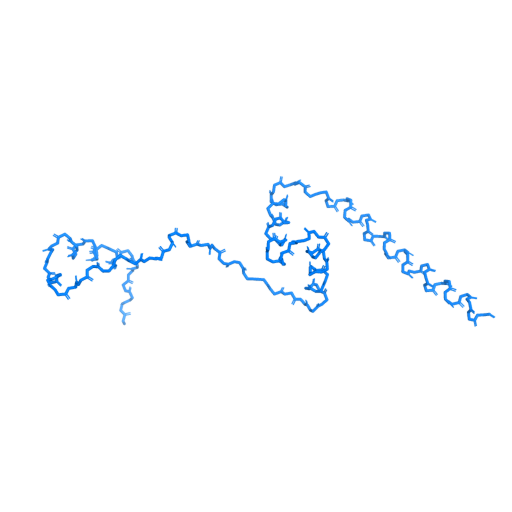N A N 1
ATOM 699 C CA . GLN A 1 92 ? -14.631 -2.713 12.052 1.00 76.56 92 GLN A CA 1
ATOM 700 C C . GLN A 1 92 ? -15.887 -1.839 12.142 1.00 76.56 92 GLN A C 1
ATOM 702 O O . GLN A 1 92 ? -16.001 -1.048 13.077 1.00 76.56 92 GLN A O 1
ATOM 707 N N . GLU A 1 93 ? -16.852 -2.012 11.237 1.00 79.88 93 GLU A N 1
ATOM 708 C CA . GLU A 1 93 ? -18.144 -1.317 11.316 1.00 79.88 93 GLU A CA 1
ATOM 709 C C . GLU A 1 93 ? -18.937 -1.708 12.566 1.00 79.88 93 GLU A C 1
ATOM 711 O O . GLU A 1 93 ? -19.499 -0.846 13.243 1.00 79.88 93 GLU A O 1
ATOM 716 N N . VAL A 1 94 ? -18.961 -2.999 12.908 1.00 77.88 94 VAL A N 1
ATOM 717 C CA . VAL A 1 94 ? -19.624 -3.484 14.126 1.00 77.88 94 VAL A CA 1
ATOM 718 C C . VAL A 1 94 ? -18.946 -2.914 15.373 1.00 77.88 94 VAL A C 1
ATOM 720 O O . VAL A 1 94 ? -19.635 -2.481 16.293 1.00 77.88 94 VAL A O 1
ATOM 723 N N . GLN A 1 95 ? -17.613 -2.846 15.404 1.00 76.81 95 GLN A N 1
ATOM 724 C CA . GLN A 1 95 ? -16.880 -2.232 16.515 1.00 76.81 95 GLN A CA 1
ATOM 725 C C . GLN A 1 95 ? -17.140 -0.728 16.644 1.00 76.81 95 GLN A C 1
ATOM 727 O O . GLN A 1 95 ? -17.241 -0.237 17.768 1.00 76.81 95 GLN A O 1
ATOM 732 N N . ALA A 1 96 ? -17.257 -0.002 15.529 1.00 81.88 96 ALA A N 1
ATOM 733 C CA . ALA A 1 96 ? -17.609 1.415 15.545 1.00 81.88 96 ALA A CA 1
ATOM 734 C C . ALA A 1 96 ? -19.007 1.620 16.150 1.00 81.88 96 ALA A C 1
ATOM 736 O O . ALA A 1 96 ? -19.145 2.327 17.143 1.00 81.88 96 ALA A O 1
ATOM 737 N N . LYS A 1 97 ? -20.010 0.875 15.666 1.00 81.06 97 LYS A N 1
ATOM 738 C CA . LYS A 1 97 ? -21.380 0.927 16.206 1.00 81.06 97 LYS A CA 1
ATOM 739 C C . LYS A 1 97 ? -21.463 0.515 17.676 1.00 81.06 97 LYS A C 1
ATOM 741 O O . LYS A 1 97 ? -22.231 1.097 18.436 1.00 81.06 97 LYS A O 1
ATOM 746 N N . ALA A 1 98 ? -20.681 -0.481 18.091 1.00 77.50 98 ALA A N 1
ATOM 747 C CA . ALA A 1 98 ? -20.623 -0.908 19.486 1.00 77.50 98 ALA A CA 1
ATOM 748 C C . ALA A 1 98 ? -20.029 0.177 20.399 1.00 77.50 98 ALA A C 1
ATOM 750 O O . ALA A 1 98 ? -20.493 0.340 21.525 1.00 77.50 98 ALA A O 1
ATOM 751 N N . ARG A 1 99 ? -19.035 0.939 19.920 1.00 82.25 99 ARG A N 1
ATOM 752 C CA . ARG A 1 99 ? -18.498 2.095 20.652 1.00 82.25 99 ARG A CA 1
ATOM 753 C C . ARG A 1 99 ? -19.523 3.212 20.769 1.00 82.25 99 ARG A C 1
ATOM 755 O O . ARG A 1 99 ? -19.707 3.703 21.873 1.00 82.25 99 ARG A O 1
ATOM 762 N N . ASP A 1 100 ? -20.221 3.540 19.687 1.00 85.19 100 ASP A N 1
ATOM 763 C CA . ASP A 1 100 ? -21.246 4.589 19.697 1.00 85.19 100 ASP A CA 1
ATOM 764 C C . ASP A 1 100 ? -22.384 4.253 20.676 1.00 85.19 100 ASP A C 1
ATOM 766 O O . ASP A 1 100 ? -22.823 5.103 21.451 1.00 85.19 100 ASP A O 1
ATOM 770 N N . LEU A 1 101 ? -22.818 2.986 20.702 1.00 81.50 101 LEU A N 1
ATOM 771 C CA . LEU A 1 101 ? -23.812 2.492 21.660 1.00 81.50 101 LEU A CA 1
ATOM 772 C C . LEU A 1 101 ? -23.301 2.516 23.104 1.00 81.50 101 LEU A C 1
ATOM 774 O O . LEU A 1 101 ? -24.047 2.898 24.001 1.00 81.50 101 LEU A O 1
ATOM 778 N N . ALA A 1 102 ? -22.044 2.129 23.340 1.00 80.38 102 ALA A N 1
ATOM 779 C CA . ALA A 1 102 ? -21.440 2.190 24.669 1.00 80.38 102 ALA A CA 1
ATOM 780 C C . ALA A 1 102 ? -21.315 3.638 25.169 1.00 80.38 102 ALA A C 1
ATOM 782 O O . ALA A 1 102 ? -21.571 3.917 26.338 1.00 80.38 102 ALA A O 1
ATOM 783 N N . GLU A 1 103 ? -20.976 4.574 24.282 1.00 82.88 103 GLU A N 1
ATOM 784 C CA . GLU A 1 103 ? -20.888 5.993 24.612 1.00 82.88 103 GLU A CA 1
ATOM 785 C C . GLU A 1 103 ? -22.273 6.594 24.896 1.00 82.88 103 GLU A C 1
ATOM 787 O O . GLU A 1 103 ? -22.431 7.344 25.859 1.00 82.88 103 GLU A O 1
ATOM 792 N N . ALA A 1 104 ? -23.291 6.222 24.114 1.00 79.06 104 ALA A N 1
ATOM 793 C CA . ALA A 1 104 ? -24.679 6.614 24.352 1.00 79.06 104 ALA A CA 1
ATOM 794 C C . ALA A 1 104 ? -25.224 6.051 25.675 1.00 79.06 104 ALA A C 1
ATOM 796 O O . ALA A 1 104 ? -25.880 6.775 26.418 1.00 79.06 104 ALA A O 1
ATOM 797 N N . ALA A 1 105 ? -24.902 4.796 26.003 1.00 71.69 105 ALA A N 1
ATOM 798 C CA . ALA A 1 105 ? -25.276 4.173 27.271 1.00 71.69 105 ALA A CA 1
ATOM 799 C C . ALA A 1 105 ? -24.560 4.801 28.478 1.00 71.69 105 ALA A C 1
ATOM 801 O O . ALA A 1 105 ? -25.121 4.822 29.563 1.00 71.69 105 ALA A O 1
ATOM 802 N N . SER A 1 106 ? -23.345 5.333 28.298 1.00 75.31 106 SER A N 1
ATOM 803 C CA . SER A 1 106 ? -22.599 6.023 29.365 1.00 75.31 106 SER A CA 1
ATOM 804 C C . SER A 1 106 ? -23.086 7.448 29.664 1.00 75.31 106 SER A C 1
ATOM 806 O O . SER A 1 106 ? -22.695 8.027 30.674 1.00 75.31 106 SER A O 1
ATOM 808 N N . LYS A 1 107 ? -23.897 8.028 28.768 1.00 74.12 107 LYS A N 1
ATOM 809 C CA . LYS A 1 107 ? -24.474 9.380 28.887 1.00 74.12 107 LYS A CA 1
ATOM 810 C C . LYS A 1 107 ? -25.920 9.374 29.416 1.00 74.12 107 LYS A C 1
ATOM 812 O O . LYS A 1 107 ? -26.490 10.453 29.570 1.00 74.12 107 LYS A O 1
ATOM 817 N N . LEU A 1 108 ? -26.491 8.190 29.649 1.00 59.75 108 LEU A N 1
ATOM 818 C CA . LEU A 1 108 ? -27.788 7.940 30.293 1.00 59.75 108 LEU A CA 1
ATOM 819 C C . LEU A 1 108 ? -27.590 7.676 31.788 1.00 59.75 108 LEU A C 1
ATOM 821 O O . LEU A 1 108 ? -28.455 8.136 32.563 1.00 59.75 108 LEU A O 1
#

Secondary structure (DSSP, 8-state):
-----HHHHHHHHHHHHHH-TT-TT---------S-----------HHHHHHHHHHHHHTT--HHHHHHHHHHHHHTT---HHHHHHHHHHHHHHHHHHHHHHHHHT-

pLDDT: mean 75.91, std 13.95, range [45.78, 95.38]

Radius of gyration: 27.55 Å; chains: 1; bounding box: 59×34×75 Å

Sequence (108 aa):
MMQESTDDIARRYDKMIEEKTEGESLVSIKARVKKNADVVYSTRYSKDEIALIRKAAQKRGLPPSAFIRTAALAAAAGELDLAAARKVAVVQEVQAKARDLAEAASKL